Protein AF-A0A3P1W4N8-F1 (afdb_monomer)

Solvent-accessible surface area (backbone atoms only — not comparable to full-atom values): 7019 Å² total; per-residue (Å²): 102,36,84,83,58,80,28,45,41,77,48,69,54,90,90,40,89,85,54,77,68,46,79,46,62,80,53,66,43,42,91,87,79,65,56,63,54,77,85,93,48,79,54,51,76,29,39,92,31,85,80,27,22,45,88,88,38,69,36,67,85,56,79,92,77,88,56,63,76,73,54,39,73,38,46,85,36,9,41,49,72,33,13,31,82,72,36,14,68,88,30,58,70,47,30,53,52,50,54,52,48,24,71,72,72,75,49,64,54,75,45,30,47,78,76,109

Foldseek 3Di:
DCVVVVFKDWDDDPVDPPDDIDIGGPFCADPPPRDGDPDDDPLLCDLCHQNVNDPVCSSPPDDDDDDPCVQQVFQQFFQCRCSGPLCHPVNVVNVVVVVVVCVVVVHDRGHRNVVD

Mean predicted aligned error: 8.5 Å

Secondary structure (DSSP, 8-state):
-GGGGTSEEEE--SS-TTSPPEEEESSSB-TTT--BPPP--GGGG-TTSTTTS-TTTTTSS------HHHHBS-TTSBTTTTSBTT-STT-HHHHHHHHHHHHHHT--TTSBGGG-

Sequence (116 aa):
ALELSGGTAIVADMDNPQAEEFVFSANFACPHCGYSIPELEPRLFSFNNPAGACPTCDGLGVQQYFDEKRVVQNPSISLAGGAIKGWDRRNFYYYQMLTSLAKHYDFDIETPFEQL

Nearest PDB structures (foldseek):
  3uwx-assembly1_A-2  TM=7.881E-01  e=3.360E-07  Geobacillus sp. Y412MC52
  2vf7-assembly1_B  TM=6.819E-01  e=1.498E-02  Deinococcus radiodurans
  2vf7-assembly2_C  TM=5.060E-01  e=5.593E-03  Deinococcus radiodurans

Radius of gyration: 30.27 Å; Cα contacts (8 Å, |Δi|>4): 147; chains: 1; bounding box: 49×33×80 Å

pLDDT: mean 91.53, std 5.25, range [75.44, 98.12]

Structure (mmCIF, N/CA/C/O backbone):
data_AF-A0A3P1W4N8-F1
#
_entry.id   AF-A0A3P1W4N8-F1
#
loop_
_atom_site.group_PDB
_atom_site.id
_atom_site.type_symbol
_atom_site.label_atom_id
_atom_site.label_alt_id
_atom_site.label_comp_id
_atom_site.label_asym_id
_atom_site.label_entity_id
_atom_site.label_seq_id
_atom_site.pdbx_PDB_ins_code
_atom_site.Cartn_x
_atom_site.Cartn_y
_atom_site.Cartn_z
_atom_site.occupancy
_atom_site.B_iso_or_equiv
_atom_site.auth_seq_id
_atom_site.auth_comp_id
_atom_site.auth_asym_id
_atom_site.auth_atom_id
_atom_site.pdbx_PDB_model_num
ATOM 1 N N . ALA A 1 1 ? 12.654 3.063 -42.830 1.00 76.25 1 ALA A N 1
ATOM 2 C CA . ALA A 1 1 ? 11.995 1.960 -42.096 1.00 76.25 1 ALA A CA 1
ATOM 3 C C . ALA A 1 1 ? 11.766 2.353 -40.640 1.00 76.25 1 ALA A C 1
ATOM 5 O O . ALA A 1 1 ? 10.632 2.660 -40.318 1.00 76.25 1 ALA A O 1
ATOM 6 N N . LEU A 1 2 ? 12.819 2.465 -39.816 1.00 85.06 2 LEU A N 1
ATOM 7 C CA . LEU A 1 2 ? 12.716 2.836 -38.394 1.00 85.06 2 LEU A CA 1
ATOM 8 C C . LEU A 1 2 ? 11.959 4.155 -38.143 1.00 85.06 2 LEU A C 1
ATOM 10 O O . LEU A 1 2 ? 11.067 4.187 -37.308 1.00 85.06 2 LEU A O 1
ATOM 14 N N . GLU A 1 3 ? 12.246 5.227 -38.887 1.00 84.81 3 GLU A N 1
ATOM 15 C CA . GLU A 1 3 ? 11.540 6.513 -38.713 1.00 84.81 3 GLU A CA 1
ATOM 16 C C . GLU A 1 3 ? 10.039 6.435 -39.040 1.00 84.81 3 GLU A C 1
ATOM 18 O O . GLU A 1 3 ? 9.232 7.109 -38.411 1.00 84.81 3 GLU A O 1
ATOM 23 N N . LEU A 1 4 ? 9.648 5.584 -39.995 1.00 86.31 4 LEU A N 1
ATOM 24 C CA . LEU A 1 4 ? 8.253 5.439 -40.432 1.00 86.31 4 LEU A CA 1
ATOM 25 C C . LEU A 1 4 ? 7.407 4.636 -39.437 1.00 86.31 4 LEU A C 1
ATOM 27 O O . LEU A 1 4 ? 6.188 4.773 -39.416 1.00 86.31 4 LEU A O 1
ATOM 31 N N . SER A 1 5 ? 8.049 3.787 -38.637 1.00 84.19 5 SER A N 1
ATOM 32 C CA . SER A 1 5 ? 7.417 2.865 -37.687 1.00 84.19 5 SER A CA 1
ATOM 33 C C . SER A 1 5 ? 7.610 3.275 -36.223 1.00 84.19 5 SER A C 1
ATOM 35 O O . SER A 1 5 ? 7.294 2.499 -35.324 1.00 84.19 5 SER A O 1
ATOM 37 N N . GLY A 1 6 ? 8.173 4.460 -35.963 1.00 79.50 6 GLY A N 1
ATOM 38 C CA . GLY A 1 6 ? 8.446 4.924 -34.601 1.00 79.50 6 GLY A CA 1
ATOM 39 C C . GLY A 1 6 ? 9.575 4.165 -33.893 1.00 79.50 6 GLY A C 1
ATOM 40 O O . GLY A 1 6 ? 9.599 4.115 -32.666 1.00 79.50 6 GLY A O 1
ATOM 41 N N . GLY A 1 7 ? 10.512 3.580 -34.646 1.00 84.75 7 GLY A N 1
ATOM 42 C CA . GLY A 1 7 ? 11.750 3.003 -34.118 1.00 84.75 7 GLY A CA 1
ATOM 43 C C . GLY A 1 7 ? 11.860 1.480 -34.181 1.00 84.75 7 GLY A C 1
ATOM 44 O O . GLY A 1 7 ? 12.796 0.955 -33.593 1.00 84.75 7 GLY A O 1
ATOM 45 N N . THR A 1 8 ? 10.974 0.766 -34.889 1.00 87.75 8 THR A N 1
ATOM 46 C CA . THR A 1 8 ? 11.046 -0.710 -35.037 1.00 87.75 8 THR A CA 1
ATOM 47 C C . THR A 1 8 ? 11.269 -1.131 -36.491 1.00 87.75 8 THR A C 1
ATOM 49 O O . THR A 1 8 ? 10.649 -0.585 -37.400 1.00 87.75 8 THR A O 1
ATOM 52 N N . ALA A 1 9 ? 12.136 -2.102 -36.757 1.00 91.00 9 ALA A N 1
ATOM 53 C CA . ALA A 1 9 ? 12.337 -2.648 -38.098 1.00 91.00 9 ALA A CA 1
ATOM 54 C C . ALA A 1 9 ? 12.328 -4.173 -38.064 1.00 91.00 9 ALA A C 1
ATOM 56 O O . ALA A 1 9 ? 12.862 -4.774 -37.138 1.00 91.00 9 ALA A O 1
ATOM 57 N N . ILE A 1 10 ? 11.741 -4.777 -39.093 1.00 90.81 10 ILE A N 1
ATOM 58 C CA . ILE A 1 10 ? 11.770 -6.220 -39.316 1.00 90.81 10 ILE A CA 1
ATOM 59 C C . ILE A 1 10 ? 12.598 -6.464 -40.572 1.00 90.81 10 ILE A C 1
ATOM 61 O O . ILE A 1 10 ? 12.401 -5.792 -41.589 1.00 90.81 10 ILE A O 1
ATOM 65 N N . VAL A 1 11 ? 13.543 -7.391 -40.478 1.00 92.31 11 VAL A N 1
ATOM 66 C CA . VAL A 1 11 ? 14.361 -7.855 -41.596 1.00 92.31 11 VAL A CA 1
ATOM 67 C C . VAL A 1 11 ? 13.982 -9.303 -41.872 1.00 92.31 11 VAL A C 1
ATOM 69 O O . VAL A 1 11 ? 14.154 -10.157 -41.007 1.00 92.31 11 VAL A O 1
ATOM 72 N N . ALA A 1 12 ? 13.467 -9.556 -43.072 1.00 93.31 12 ALA A N 1
ATOM 73 C CA . ALA A 1 12 ? 13.080 -10.878 -43.549 1.00 93.31 12 ALA A CA 1
ATOM 74 C C . ALA A 1 12 ? 13.920 -11.259 -44.777 1.00 93.31 12 ALA A C 1
ATOM 76 O O . ALA A 1 12 ? 14.298 -10.390 -45.570 1.00 93.31 12 ALA A O 1
ATOM 77 N N . ASP A 1 13 ? 14.209 -12.549 -44.929 1.00 93.31 13 ASP A N 1
ATOM 78 C CA . ASP A 1 13 ? 14.880 -13.094 -46.109 1.00 93.31 13 ASP A CA 1
ATOM 79 C C . ASP A 1 13 ? 13.897 -13.140 -47.291 1.00 93.31 13 ASP A C 1
ATOM 81 O O . ASP A 1 13 ? 12.770 -13.618 -47.163 1.00 93.31 13 ASP A O 1
ATOM 85 N N . MET A 1 14 ? 14.309 -12.612 -48.445 1.00 91.44 14 MET A N 1
ATOM 86 C CA . MET A 1 14 ? 13.459 -12.573 -49.639 1.00 91.44 14 MET A CA 1
ATOM 87 C C . MET A 1 14 ? 13.472 -13.883 -50.437 1.00 91.44 14 MET A C 1
ATOM 89 O O . MET A 1 14 ? 12.513 -14.157 -51.159 1.00 91.44 14 MET A O 1
ATOM 93 N N . ASP A 1 15 ? 14.534 -14.678 -50.313 1.00 93.94 15 ASP A N 1
ATOM 94 C CA . ASP A 1 15 ? 14.752 -15.909 -51.074 1.00 93.94 15 ASP A CA 1
ATOM 95 C C . ASP A 1 15 ? 14.285 -17.151 -50.296 1.00 93.94 15 ASP A C 1
ATOM 97 O O . ASP A 1 15 ? 13.954 -18.180 -50.895 1.00 93.94 15 ASP A O 1
ATOM 101 N N . ASN A 1 16 ? 14.210 -17.060 -48.965 1.00 91.69 16 ASN A N 1
ATOM 102 C CA . ASN A 1 16 ? 13.749 -18.137 -48.095 1.00 91.69 16 ASN A CA 1
ATOM 103 C C . ASN A 1 1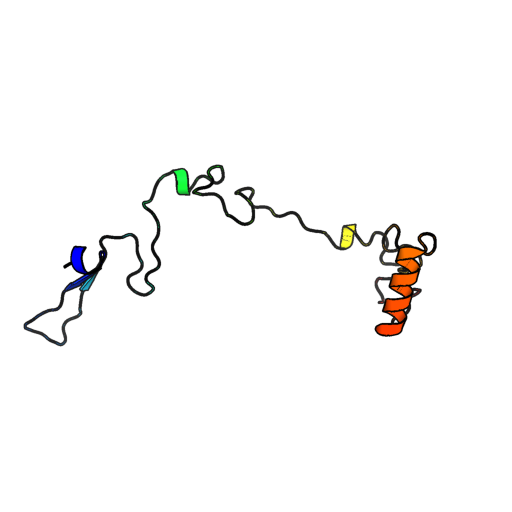6 ? 12.594 -17.701 -47.166 1.00 91.69 16 ASN A C 1
ATOM 105 O O . ASN A 1 16 ? 12.843 -17.198 -46.072 1.00 91.69 16 ASN A O 1
ATOM 109 N N . PRO A 1 17 ? 11.327 -18.010 -47.512 1.00 85.25 17 PRO A N 1
ATOM 110 C CA . PRO A 1 17 ? 10.159 -17.681 -46.684 1.00 85.25 17 PRO A CA 1
ATOM 111 C C . PRO A 1 17 ? 10.095 -18.400 -45.326 1.00 85.25 17 PRO A C 1
ATOM 113 O O . PRO A 1 17 ? 9.246 -18.072 -44.505 1.00 85.25 17 PRO A O 1
ATOM 116 N N . GLN A 1 18 ? 10.925 -19.428 -45.114 1.00 89.75 18 GLN A N 1
ATOM 117 C CA . GLN A 1 18 ? 11.026 -20.173 -43.851 1.00 89.75 18 GLN A CA 1
ATOM 118 C C . GLN A 1 18 ? 12.179 -19.662 -42.971 1.00 89.75 18 GLN A C 1
ATOM 120 O O . GLN A 1 18 ? 12.396 -20.197 -41.883 1.00 89.75 18 GLN A O 1
ATOM 125 N N . ALA A 1 19 ? 12.965 -18.690 -43.446 1.00 90.00 19 ALA A N 1
ATOM 126 C CA . ALA A 1 19 ? 14.014 -18.082 -42.642 1.00 90.00 19 ALA A CA 1
ATOM 127 C C . ALA A 1 19 ? 13.409 -17.252 -41.503 1.00 90.00 19 ALA A C 1
ATOM 129 O O . ALA A 1 19 ? 12.321 -16.693 -41.621 1.00 90.00 19 ALA A O 1
ATOM 130 N N . GLU A 1 20 ? 14.132 -17.179 -40.391 1.00 90.94 20 GLU A N 1
ATOM 131 C CA . GLU A 1 20 ? 13.726 -16.402 -39.225 1.00 90.94 20 GLU A CA 1
ATOM 132 C C . GLU A 1 20 ? 13.766 -14.894 -39.526 1.00 90.94 20 GLU A C 1
ATOM 134 O O . GLU A 1 20 ? 14.721 -14.389 -40.119 1.00 90.94 20 GLU A O 1
ATOM 139 N N . GLU A 1 21 ? 12.728 -14.171 -39.101 1.00 91.00 21 GLU A N 1
ATOM 140 C CA . GLU A 1 21 ? 12.687 -12.712 -39.180 1.00 91.00 21 GLU A CA 1
ATOM 141 C C . GLU A 1 21 ? 13.441 -12.085 -38.001 1.00 91.00 21 GLU A C 1
ATOM 143 O O . GLU A 1 21 ? 13.237 -12.450 -36.842 1.00 91.00 21 GLU A O 1
ATOM 148 N N . PHE A 1 22 ? 14.264 -11.075 -38.279 1.00 89.06 22 PHE A N 1
ATOM 149 C CA . PHE A 1 22 ? 14.986 -10.333 -37.248 1.00 89.06 22 PHE A CA 1
ATOM 150 C C . PHE A 1 22 ? 14.280 -9.021 -36.924 1.00 89.06 22 PHE A C 1
ATOM 152 O O . PHE A 1 22 ? 14.111 -8.160 -37.790 1.00 89.06 22 PHE A O 1
ATOM 159 N N . VAL A 1 23 ? 13.923 -8.838 -35.653 1.00 88.25 23 VAL A N 1
ATOM 160 C CA . VAL A 1 23 ? 13.325 -7.598 -35.148 1.00 88.25 23 VAL A CA 1
ATOM 161 C C . VAL A 1 23 ? 14.400 -6.718 -34.512 1.00 88.25 23 VAL A C 1
ATOM 163 O O . VAL A 1 23 ? 15.100 -7.133 -33.590 1.00 88.25 23 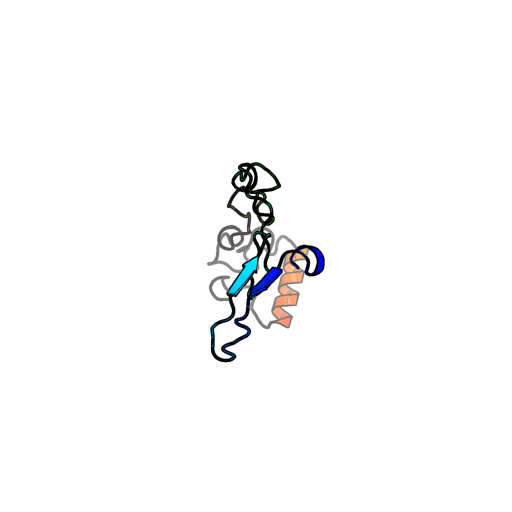VAL A O 1
ATOM 166 N N . PHE A 1 24 ? 14.495 -5.474 -34.973 1.00 87.06 24 PHE A N 1
ATOM 167 C CA . PHE A 1 24 ? 15.374 -4.436 -34.439 1.00 87.06 24 PHE A CA 1
ATOM 168 C C . PHE A 1 24 ? 14.553 -3.292 -33.839 1.00 87.06 24 PHE A C 1
ATOM 170 O O . PHE A 1 24 ? 13.531 -2.895 -34.399 1.00 87.06 24 PHE A O 1
ATOM 177 N N . SER A 1 25 ? 15.036 -2.714 -32.736 1.00 85.06 25 SER A N 1
ATOM 178 C CA . SER A 1 25 ? 14.478 -1.510 -32.111 1.00 85.06 25 SER A CA 1
ATOM 179 C C . SER A 1 25 ? 15.571 -0.459 -31.924 1.00 85.06 25 SER A C 1
ATOM 181 O O . SER A 1 25 ? 16.640 -0.762 -31.399 1.00 85.06 25 SER A O 1
ATOM 183 N N . ALA A 1 26 ? 15.294 0.778 -32.334 1.00 85.75 26 ALA A N 1
ATOM 184 C CA . ALA A 1 26 ? 16.130 1.951 -32.072 1.00 85.75 26 ALA A CA 1
ATOM 185 C C . ALA A 1 26 ? 15.833 2.601 -30.705 1.00 85.75 26 ALA A C 1
ATOM 187 O O . ALA A 1 26 ? 16.572 3.479 -30.271 1.00 85.75 26 ALA A O 1
ATOM 188 N N . ASN A 1 27 ? 14.767 2.165 -30.026 1.00 82.19 27 ASN A N 1
ATOM 189 C CA . ASN A 1 27 ? 14.384 2.620 -28.691 1.00 82.19 27 ASN A CA 1
ATOM 190 C C . ASN A 1 27 ? 14.742 1.560 -27.637 1.00 82.19 27 ASN A C 1
ATOM 192 O O . ASN A 1 27 ? 14.778 0.365 -27.947 1.00 82.19 27 ASN A O 1
ATOM 196 N N . PHE A 1 28 ? 14.879 1.969 -26.369 1.00 82.12 28 PHE A N 1
ATOM 197 C CA . PHE A 1 28 ? 14.919 1.060 -25.212 1.00 82.12 28 PHE A CA 1
ATOM 198 C C . PHE A 1 28 ? 13.526 0.470 -24.926 1.00 82.12 28 PHE A C 1
ATOM 200 O O . PHE A 1 28 ? 12.953 0.672 -23.856 1.00 82.12 28 PHE A O 1
ATOM 207 N N . ALA A 1 29 ? 12.951 -0.216 -25.913 1.00 84.81 29 ALA A N 1
ATOM 208 C CA . ALA A 1 29 ? 11.609 -0.773 -25.875 1.00 84.81 29 ALA A CA 1
ATOM 209 C C . ALA A 1 29 ? 11.620 -2.284 -26.108 1.00 84.81 29 ALA A C 1
ATOM 211 O O . ALA A 1 29 ? 12.366 -2.799 -26.940 1.00 84.81 29 ALA A O 1
ATOM 212 N N . CYS A 1 30 ? 10.769 -2.997 -25.374 1.00 83.00 30 CYS A N 1
ATOM 213 C CA . CYS A 1 30 ? 10.549 -4.420 -25.573 1.00 83.00 30 CYS A CA 1
ATOM 214 C C . CYS A 1 30 ? 9.774 -4.647 -26.886 1.00 83.00 30 CYS A C 1
ATOM 216 O O . CYS A 1 30 ? 8.638 -4.174 -26.989 1.00 83.00 30 CYS A O 1
ATOM 218 N N . PRO A 1 31 ? 10.311 -5.408 -27.860 1.00 75.44 31 PRO A N 1
ATOM 219 C CA . PRO A 1 31 ? 9.651 -5.629 -29.149 1.00 75.44 31 PRO A CA 1
ATOM 220 C C . PRO A 1 31 ? 8.387 -6.501 -29.052 1.00 75.44 31 PRO A C 1
ATOM 222 O O . PRO A 1 31 ? 7.593 -6.527 -29.984 1.00 75.44 31 PRO A O 1
ATOM 225 N N . HIS A 1 32 ? 8.170 -7.199 -27.930 1.00 79.19 32 HIS A N 1
ATOM 226 C CA . HIS A 1 32 ? 7.008 -8.074 -27.736 1.00 79.19 32 HIS A CA 1
ATOM 227 C C . HIS A 1 32 ? 5.812 -7.376 -27.084 1.00 79.19 32 HIS A C 1
ATOM 229 O O . HIS A 1 32 ? 4.671 -7.663 -27.432 1.00 79.19 32 HIS A O 1
ATOM 235 N N . CYS A 1 33 ? 6.056 -6.490 -26.114 1.00 83.69 33 CYS A N 1
ATOM 236 C CA . CYS A 1 33 ? 4.991 -5.838 -25.342 1.00 83.69 33 CYS A CA 1
ATOM 237 C C . CYS A 1 33 ? 4.964 -4.312 -25.484 1.00 83.69 33 CYS A C 1
ATOM 239 O O . CYS A 1 33 ? 4.090 -3.668 -24.912 1.00 83.69 33 CYS A O 1
ATOM 241 N N . GLY A 1 34 ? 5.918 -3.722 -26.209 1.00 77.69 34 GLY A N 1
ATOM 242 C CA . GLY A 1 34 ? 5.997 -2.279 -26.436 1.00 77.69 34 GLY A CA 1
ATOM 243 C C . GLY A 1 34 ? 6.408 -1.459 -25.211 1.00 77.69 34 GLY A C 1
ATOM 244 O O . GLY A 1 34 ? 6.453 -0.236 -25.297 1.00 77.69 34 GLY A O 1
ATOM 245 N N . TYR A 1 35 ? 6.718 -2.095 -24.074 1.00 83.19 35 TYR A N 1
ATOM 246 C CA . TYR A 1 35 ? 7.182 -1.385 -22.884 1.00 83.19 35 TYR A CA 1
ATOM 247 C C . TYR A 1 35 ? 8.512 -0.691 -23.168 1.00 83.19 35 TYR A C 1
ATOM 249 O O . TYR A 1 35 ? 9.498 -1.361 -23.473 1.00 83.19 35 TYR A O 1
ATOM 257 N N . SER A 1 36 ? 8.534 0.634 -23.050 1.00 84.31 36 SER A N 1
ATOM 258 C CA . SER A 1 36 ? 9.710 1.468 -23.277 1.00 84.31 36 SER A CA 1
ATOM 259 C C . SER A 1 36 ? 10.226 2.075 -21.982 1.00 84.31 36 SER A C 1
ATOM 261 O O . SER A 1 36 ? 9.445 2.585 -21.179 1.00 84.31 36 SER A O 1
ATOM 263 N N . ILE A 1 37 ? 11.543 2.090 -21.823 1.00 81.62 37 ILE A N 1
ATOM 264 C CA . ILE A 1 37 ? 12.237 2.789 -20.744 1.00 81.62 37 ILE A CA 1
ATOM 265 C C . ILE A 1 37 ? 12.793 4.103 -21.318 1.00 81.62 37 ILE A C 1
ATOM 267 O O . ILE A 1 37 ? 13.218 4.123 -22.477 1.00 81.62 37 ILE A O 1
ATOM 271 N N . PRO A 1 38 ? 12.783 5.211 -20.555 1.00 79.25 38 PRO A N 1
ATOM 272 C CA . PRO A 1 38 ? 13.522 6.412 -20.932 1.00 79.25 38 PRO A CA 1
ATOM 273 C C . PRO A 1 38 ? 15.024 6.130 -21.079 1.00 79.25 38 PRO A C 1
ATOM 275 O O . PRO A 1 38 ? 15.535 5.102 -20.634 1.00 79.25 38 PRO A O 1
ATOM 278 N N . GLU A 1 39 ? 15.744 7.061 -21.701 1.00 82.88 39 GLU A N 1
ATOM 279 C CA . GLU A 1 39 ? 17.198 6.971 -21.823 1.00 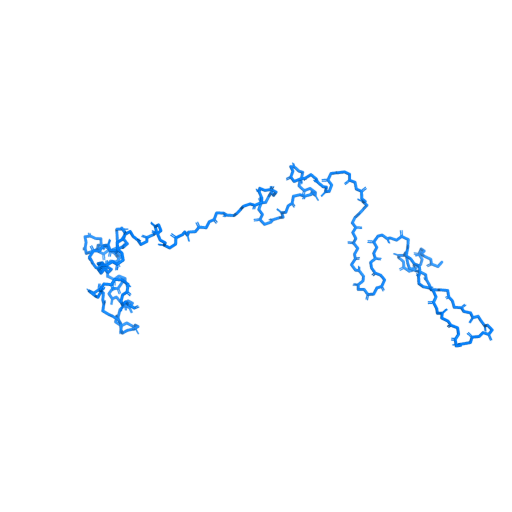82.88 39 GLU A CA 1
ATOM 280 C C . GLU A 1 39 ? 17.861 6.786 -20.451 1.00 82.88 39 GLU A C 1
ATOM 282 O O . GLU A 1 39 ? 17.507 7.451 -19.474 1.00 82.88 39 GLU A O 1
ATOM 287 N N . LEU A 1 40 ? 18.802 5.842 -20.371 1.00 85.44 40 LEU A N 1
ATOM 288 C CA . LEU A 1 40 ? 19.444 5.473 -19.116 1.00 85.44 40 LEU A CA 1
ATOM 289 C C . LEU A 1 40 ? 20.389 6.577 -18.643 1.00 85.44 40 LEU A C 1
ATOM 291 O O . LEU A 1 40 ? 21.550 6.650 -19.036 1.00 85.44 40 LEU A O 1
ATOM 295 N N . GLU A 1 41 ? 19.895 7.406 -17.734 1.00 89.94 41 GLU A N 1
ATOM 296 C CA . GLU A 1 41 ? 20.670 8.455 -17.084 1.00 89.94 41 GLU A CA 1
ATOM 297 C C . GLU A 1 41 ? 20.914 8.118 -15.604 1.00 89.94 41 GLU A C 1
ATOM 299 O O . GLU A 1 41 ? 20.039 7.544 -14.948 1.00 89.94 41 GLU A O 1
ATOM 304 N N . PRO A 1 42 ? 22.041 8.551 -15.004 1.00 90.69 42 PRO A N 1
ATOM 305 C CA . PRO A 1 42 ? 22.335 8.296 -13.590 1.00 90.69 42 PRO A CA 1
ATOM 306 C C . PRO A 1 42 ? 21.222 8.731 -12.622 1.00 90.69 42 PRO A C 1
ATOM 308 O O . PRO A 1 42 ? 21.039 8.122 -11.569 1.00 90.69 42 PRO A O 1
ATOM 311 N N . ARG A 1 43 ? 20.445 9.766 -12.978 1.00 91.00 43 ARG A N 1
ATOM 312 C CA . ARG A 1 43 ? 19.341 10.279 -12.149 1.00 91.00 43 ARG A CA 1
ATOM 313 C C . ARG A 1 43 ? 18.179 9.298 -11.984 1.00 91.00 43 ARG A C 1
ATOM 315 O O . ARG A 1 43 ? 17.498 9.389 -10.968 1.00 91.00 43 ARG A O 1
ATOM 322 N N . LEU A 1 44 ? 17.989 8.356 -12.913 1.00 89.50 44 LEU A N 1
ATOM 323 C CA . LEU A 1 44 ? 16.962 7.311 -12.800 1.00 89.50 44 LEU A CA 1
ATOM 324 C C . LEU A 1 44 ? 17.250 6.328 -11.659 1.00 89.50 44 LEU A C 1
ATOM 326 O O . LEU A 1 44 ? 16.343 5.668 -11.168 1.00 89.50 44 LEU A O 1
ATOM 330 N N . PHE A 1 45 ? 18.502 6.253 -11.207 1.00 91.81 45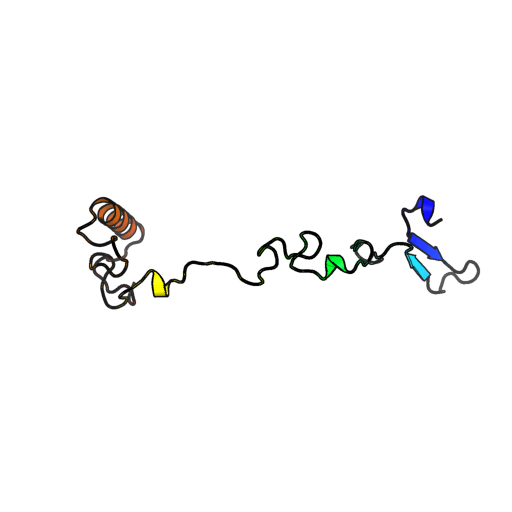 PHE A N 1
ATOM 331 C CA . PHE A 1 45 ? 18.923 5.391 -10.101 1.00 91.81 45 PHE A CA 1
ATOM 332 C C . PHE A 1 45 ? 19.024 6.143 -8.768 1.00 91.81 45 PHE A C 1
ATOM 334 O O . PHE A 1 45 ? 19.408 5.566 -7.751 1.00 91.81 45 PHE A O 1
ATOM 341 N N . SER A 1 46 ? 18.702 7.439 -8.754 1.00 94.25 46 SER A N 1
ATOM 342 C CA . SER A 1 46 ? 18.714 8.249 -7.542 1.00 94.25 46 SER A CA 1
ATOM 343 C C . SER A 1 46 ? 17.323 8.279 -6.921 1.00 94.25 46 SER A C 1
ATOM 345 O O . SER A 1 46 ? 16.429 8.951 -7.427 1.00 94.25 46 SER A O 1
ATOM 347 N N . PHE A 1 47 ? 17.159 7.623 -5.772 1.00 95.00 47 PHE A N 1
ATOM 348 C CA . PHE A 1 47 ? 15.930 7.713 -4.974 1.00 95.00 47 PHE A CA 1
ATOM 349 C C . PHE A 1 47 ? 15.690 9.119 -4.396 1.00 95.00 47 PHE A C 1
ATOM 351 O O . PHE A 1 47 ? 14.583 9.429 -3.978 1.00 95.00 47 PHE A O 1
ATOM 358 N N . ASN A 1 48 ? 16.710 9.985 -4.405 1.00 94.38 48 ASN A N 1
ATOM 359 C CA . ASN A 1 48 ? 16.599 11.394 -4.019 1.00 94.38 48 ASN A CA 1
ATOM 360 C C . ASN A 1 48 ? 16.182 12.304 -5.188 1.00 94.38 48 ASN A C 1
ATOM 362 O O . ASN A 1 48 ? 16.105 13.521 -5.022 1.00 94.38 48 ASN A O 1
ATOM 366 N N . ASN A 1 49 ? 15.979 11.754 -6.388 1.00 94.12 49 ASN A N 1
ATOM 367 C CA . ASN A 1 49 ? 15.518 12.497 -7.554 1.00 94.12 49 ASN A CA 1
ATOM 368 C C . ASN A 1 49 ? 14.114 12.009 -7.941 1.00 94.12 49 ASN A C 1
ATOM 370 O O . ASN A 1 49 ? 13.942 10.802 -8.090 1.00 94.12 49 ASN A O 1
ATOM 374 N N . PRO A 1 50 ? 13.134 12.897 -8.193 1.00 91.81 50 PRO A N 1
ATOM 375 C CA . PRO A 1 50 ? 11.798 12.487 -8.632 1.00 91.81 50 PRO A CA 1
ATOM 376 C C . PRO A 1 50 ? 11.786 11.567 -9.864 1.00 91.81 50 PRO A C 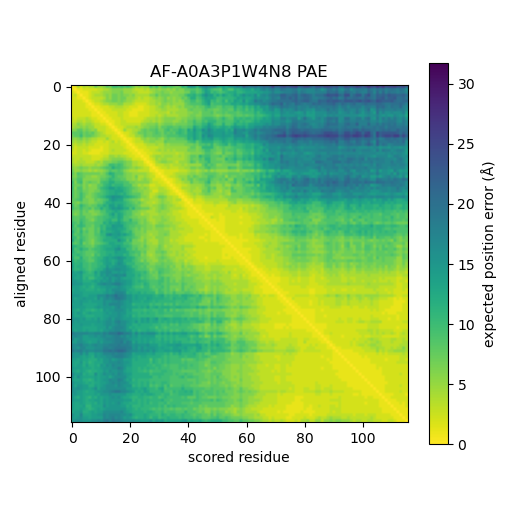1
ATOM 378 O O . PRO A 1 50 ? 10.873 10.765 -10.010 1.00 91.81 50 PRO A O 1
ATOM 381 N N . ALA A 1 51 ? 12.798 11.655 -10.735 1.00 91.00 51 ALA A N 1
ATOM 382 C CA . ALA A 1 51 ? 12.927 10.792 -11.909 1.00 91.00 51 ALA A CA 1
ATOM 383 C C . ALA A 1 51 ? 13.274 9.327 -11.573 1.00 91.00 51 ALA A C 1
ATOM 385 O O . ALA A 1 51 ? 12.974 8.445 -12.372 1.00 91.00 51 ALA A O 1
ATOM 386 N N . GLY A 1 52 ? 13.924 9.069 -10.432 1.00 92.00 52 GLY A N 1
ATOM 387 C CA . GLY A 1 52 ? 14.310 7.727 -9.972 1.00 92.00 52 GLY A CA 1
ATOM 388 C C . GLY A 1 52 ? 13.599 7.268 -8.695 1.00 92.00 52 GLY A C 1
ATOM 389 O O . GLY A 1 52 ? 13.715 6.110 -8.295 1.00 92.00 52 GLY A O 1
ATOM 390 N N . ALA A 1 53 ? 12.870 8.164 -8.033 1.00 95.38 53 ALA A N 1
ATOM 391 C CA . ALA A 1 53 ? 12.138 7.868 -6.814 1.00 95.38 53 ALA A CA 1
ATOM 392 C C . ALA A 1 53 ? 10.907 6.997 -7.100 1.00 95.38 53 ALA A C 1
ATOM 394 O O . ALA A 1 53 ? 10.162 7.214 -8.054 1.00 95.38 53 ALA A O 1
ATOM 395 N N . CYS A 1 54 ? 10.663 6.018 -6.228 1.00 94.62 54 CYS A N 1
ATOM 396 C CA . CYS A 1 54 ? 9.431 5.242 -6.270 1.00 94.62 54 CYS A CA 1
ATOM 397 C C . CYS A 1 54 ? 8.230 6.162 -5.971 1.00 94.62 54 CYS A C 1
ATOM 399 O O . CYS A 1 54 ? 8.229 6.793 -4.914 1.00 94.62 54 CYS A O 1
ATOM 401 N N . PRO A 1 55 ? 7.188 6.206 -6.822 1.00 93.12 55 PRO A N 1
ATOM 402 C CA . PRO A 1 55 ? 6.080 7.157 -6.686 1.00 93.12 55 PRO A CA 1
ATOM 403 C C . PRO A 1 55 ? 5.142 6.866 -5.506 1.00 93.12 55 PRO A C 1
ATOM 405 O O . PRO A 1 55 ? 4.291 7.684 -5.180 1.00 93.12 55 PRO A O 1
ATOM 408 N N . THR A 1 56 ? 5.241 5.691 -4.880 1.00 95.00 56 THR A N 1
ATOM 409 C CA . THR A 1 56 ? 4.375 5.313 -3.750 1.00 95.00 56 THR A CA 1
ATOM 410 C C . THR A 1 56 ? 4.991 5.617 -2.388 1.00 95.00 56 THR A C 1
ATOM 412 O O . THR A 1 56 ? 4.277 5.627 -1.385 1.00 95.00 56 THR A O 1
ATOM 415 N N . CYS A 1 57 ? 6.306 5.830 -2.327 1.00 95.75 57 CYS A N 1
ATOM 416 C CA . CYS A 1 57 ? 7.028 6.114 -1.086 1.00 95.75 57 CYS A CA 1
ATOM 417 C C . CYS A 1 57 ? 8.021 7.274 -1.217 1.00 95.75 57 CYS A C 1
ATOM 419 O O . CYS A 1 57 ? 8.845 7.461 -0.326 1.00 95.75 57 CYS A O 1
ATOM 421 N N . ASP A 1 58 ? 7.987 8.006 -2.332 1.00 94.06 58 ASP A N 1
ATOM 422 C CA . ASP A 1 58 ? 8.871 9.132 -2.653 1.00 94.06 58 ASP A CA 1
ATOM 423 C C . ASP A 1 58 ? 10.362 8.819 -2.452 1.00 94.06 58 ASP A C 1
ATOM 425 O O . ASP A 1 58 ? 11.144 9.639 -1.978 1.00 94.06 58 ASP A O 1
ATOM 429 N N . GLY A 1 59 ? 10.760 7.586 -2.779 1.00 95.38 59 GLY A N 1
ATOM 430 C CA . GLY A 1 59 ? 12.145 7.127 -2.638 1.00 95.38 59 GLY A CA 1
ATOM 431 C C . GLY A 1 59 ? 12.592 6.810 -1.205 1.00 95.38 59 GLY A C 1
ATOM 432 O O . GLY A 1 59 ? 13.733 6.398 -1.013 1.00 95.38 59 GLY A O 1
ATOM 433 N N . LEU A 1 60 ? 11.713 6.917 -0.201 1.00 96.12 60 LEU A N 1
ATOM 434 C CA . LEU A 1 60 ? 12.032 6.578 1.194 1.00 96.12 60 LEU A CA 1
ATOM 435 C C . LEU A 1 60 ? 12.167 5.067 1.430 1.00 96.12 60 LEU A C 1
ATOM 437 O O . LEU A 1 60 ? 12.778 4.642 2.408 1.00 96.12 60 LEU A O 1
ATOM 441 N N . GLY A 1 61 ? 11.550 4.247 0.573 1.00 96.12 61 GLY A N 1
ATOM 442 C CA . GLY A 1 61 ? 11.541 2.786 0.707 1.00 96.12 61 GLY A CA 1
ATOM 443 C C . GLY A 1 61 ? 10.662 2.260 1.847 1.00 96.12 61 GLY A C 1
ATOM 444 O O . GLY A 1 61 ? 10.642 1.059 2.102 1.00 96.12 61 GLY A O 1
ATOM 445 N N . VAL A 1 62 ? 9.920 3.140 2.521 1.00 95.06 62 VAL A N 1
ATOM 446 C CA . VAL A 1 62 ? 9.022 2.802 3.628 1.00 95.06 62 VAL A CA 1
ATOM 447 C C . VAL A 1 62 ? 7.686 3.512 3.459 1.00 95.06 62 VAL A C 1
ATOM 449 O O . VAL A 1 62 ? 7.620 4.611 2.913 1.00 95.06 62 VAL A O 1
ATOM 452 N N . GLN A 1 63 ? 6.620 2.893 3.956 1.00 93.88 63 GLN A N 1
ATOM 453 C CA . GLN A 1 63 ? 5.293 3.496 4.021 1.00 93.88 63 GLN A CA 1
ATOM 454 C C . GLN A 1 63 ? 4.794 3.472 5.461 1.00 93.88 63 GLN A C 1
ATOM 456 O O . GLN A 1 63 ? 4.988 2.497 6.189 1.00 93.88 63 GLN A O 1
ATOM 461 N N . GLN A 1 64 ? 4.163 4.566 5.876 1.00 93.06 64 GLN A N 1
ATOM 462 C CA . GLN A 1 64 ? 3.514 4.644 7.177 1.00 93.06 64 GLN A CA 1
ATOM 463 C C . GLN A 1 64 ? 2.140 3.984 7.095 1.00 93.06 64 GLN A C 1
ATOM 465 O O . GLN A 1 64 ? 1.379 4.227 6.162 1.00 93.06 64 GLN A O 1
ATOM 470 N N . TYR A 1 65 ? 1.823 3.162 8.086 1.00 93.44 65 TYR A N 1
ATOM 471 C CA . TYR A 1 65 ? 0.531 2.503 8.208 1.00 93.44 65 TYR A CA 1
ATOM 472 C C . TYR A 1 65 ? 0.132 2.407 9.681 1.00 93.44 65 TYR A C 1
ATOM 474 O O . TYR A 1 65 ? 0.961 2.570 10.582 1.00 93.44 65 TYR A O 1
ATOM 482 N N . PHE A 1 66 ? -1.152 2.153 9.926 1.00 94.75 66 PHE A N 1
ATOM 483 C CA . PHE A 1 66 ? -1.656 1.897 11.269 1.00 94.75 66 PHE A CA 1
ATOM 484 C C . PHE A 1 66 ? -1.408 0.437 11.643 1.00 94.75 66 PHE A C 1
ATOM 486 O O . PHE A 1 66 ? -1.966 -0.470 11.034 1.00 94.75 66 PHE A O 1
ATOM 493 N N . ASP A 1 67 ? -0.572 0.219 12.653 1.00 94.88 67 ASP A N 1
ATOM 494 C CA . ASP A 1 67 ? -0.389 -1.093 13.269 1.00 94.88 67 ASP A CA 1
ATOM 495 C C . ASP A 1 67 ? -1.549 -1.360 14.234 1.00 94.88 67 ASP A C 1
ATOM 497 O O . ASP A 1 67 ? -1.714 -0.653 15.233 1.00 94.88 67 ASP A O 1
ATOM 501 N N . GLU A 1 68 ? -2.346 -2.385 13.942 1.00 92.50 68 GLU A N 1
ATOM 502 C CA . GLU A 1 68 ? -3.485 -2.811 14.758 1.00 92.50 68 GLU A CA 1
ATOM 503 C C . GLU A 1 68 ? -3.095 -3.018 16.227 1.00 92.50 68 GLU A C 1
ATOM 505 O O . GLU A 1 68 ? -3.804 -2.559 17.124 1.00 92.50 68 GLU A O 1
ATOM 510 N N . LYS A 1 69 ? -1.914 -3.596 16.489 1.00 92.50 69 LYS A N 1
ATOM 511 C CA . LYS A 1 69 ? -1.423 -3.855 17.853 1.00 92.50 69 LYS A CA 1
ATOM 512 C C . LYS A 1 69 ? -1.102 -2.578 18.624 1.00 92.50 69 LYS A C 1
ATOM 514 O O . LYS A 1 69 ? -0.959 -2.608 19.843 1.00 92.50 69 LYS A O 1
ATOM 519 N N . ARG A 1 70 ? -0.948 -1.449 17.925 1.00 93.19 70 ARG A N 1
ATOM 520 C CA . ARG A 1 70 ? -0.790 -0.123 18.540 1.00 93.19 70 ARG A CA 1
ATOM 521 C C . ARG A 1 70 ? -2.126 0.586 18.739 1.00 93.19 70 ARG A C 1
ATOM 523 O O . ARG A 1 70 ? -2.220 1.445 19.616 1.00 93.19 70 ARG A O 1
ATOM 530 N N . VAL A 1 71 ? -3.137 0.250 17.938 1.00 94.88 71 VAL A N 1
ATOM 531 C CA . VAL A 1 71 ? -4.500 0.789 18.057 1.00 94.88 71 VAL A CA 1
ATOM 532 C C . VAL A 1 71 ? -5.247 0.100 19.201 1.00 94.88 71 VAL A C 1
ATOM 534 O O . VAL A 1 71 ? -5.832 0.777 20.051 1.00 94.88 71 VAL A O 1
ATOM 537 N N . VAL A 1 72 ? -5.180 -1.231 19.256 1.00 95.69 72 VAL A N 1
ATOM 538 C CA . VAL A 1 72 ? -5.778 -2.060 20.307 1.00 95.69 72 VAL A CA 1
ATOM 539 C C . VAL A 1 72 ? -4.763 -2.229 21.434 1.00 95.69 72 VAL A C 1
ATOM 541 O O . VAL A 1 72 ? -3.851 -3.047 21.359 1.00 95.69 72 VAL A O 1
ATOM 544 N N . GLN A 1 73 ? -4.901 -1.424 22.486 1.00 91.75 73 GLN A N 1
ATOM 545 C CA . GLN A 1 73 ? -3.921 -1.369 23.576 1.00 91.75 73 GLN A CA 1
ATOM 546 C C . GLN A 1 73 ? -4.050 -2.548 24.542 1.00 91.75 73 GLN A C 1
ATOM 548 O O . GLN A 1 73 ? -3.049 -2.992 25.095 1.00 91.75 73 GLN A O 1
ATOM 553 N N . ASN A 1 74 ? -5.275 -3.037 24.752 1.00 93.19 74 ASN A N 1
ATOM 554 C CA . ASN A 1 74 ? -5.574 -4.129 25.677 1.00 93.19 74 ASN A CA 1
ATOM 555 C C . ASN A 1 74 ? -6.575 -5.103 25.025 1.00 93.19 74 ASN A C 1
ATOM 557 O O . ASN A 1 74 ? -7.781 -4.905 25.164 1.00 93.19 74 ASN A O 1
ATOM 561 N N . PRO A 1 75 ? -6.110 -6.144 24.311 1.00 95.25 75 PRO A N 1
ATOM 562 C CA . PRO A 1 75 ? -6.994 -7.096 23.626 1.00 95.25 75 PRO A CA 1
ATOM 563 C C . PRO A 1 75 ? -7.842 -7.961 24.571 1.00 95.25 75 PRO A C 1
ATOM 565 O O . PRO A 1 75 ? -8.927 -8.403 24.210 1.00 95.25 75 PRO A O 1
ATOM 568 N N . SER A 1 76 ? -7.378 -8.170 25.804 1.00 96.50 76 SER A N 1
ATOM 569 C CA . SER A 1 76 ? -8.054 -9.028 26.787 1.00 96.50 76 SER A CA 1
ATOM 570 C C . SER A 1 76 ? -9.215 -8.343 27.523 1.00 96.50 76 SER A C 1
ATOM 572 O O . SER A 1 76 ? -9.834 -8.948 28.397 1.00 96.50 76 SER A O 1
ATOM 574 N N . ILE A 1 77 ? -9.519 -7.081 27.201 1.00 96.00 77 ILE A N 1
ATOM 575 C CA . ILE A 1 77 ? -10.721 -6.379 27.675 1.00 96.00 77 ILE A CA 1
ATOM 576 C C . ILE A 1 77 ? -11.629 -6.051 26.492 1.00 96.00 77 ILE A C 1
ATOM 578 O O . ILE A 1 77 ? -11.228 -6.154 25.337 1.00 96.00 77 ILE A O 1
ATOM 582 N N . SER A 1 78 ? -12.868 -5.667 26.775 1.00 96.88 78 SER A N 1
ATOM 583 C CA . SER A 1 78 ? -13.872 -5.413 25.749 1.00 96.88 78 SER A CA 1
ATOM 584 C C . SER A 1 78 ? -13.736 -4.047 25.076 1.00 96.88 78 SER A C 1
ATOM 586 O O . SER A 1 78 ? -13.079 -3.137 25.599 1.00 96.88 78 SER A O 1
ATOM 588 N N . LEU A 1 79 ? -14.408 -3.862 23.934 1.00 95.31 79 LEU A N 1
ATOM 589 C CA . LEU A 1 79 ? -14.496 -2.554 23.272 1.00 95.31 79 LEU A CA 1
ATOM 590 C C . LEU A 1 79 ? -15.094 -1.504 24.218 1.00 95.31 79 LEU A C 1
ATOM 592 O O . LEU A 1 79 ? -14.505 -0.439 24.411 1.00 95.31 79 LEU A O 1
ATOM 596 N N . ALA A 1 80 ? -16.197 -1.840 24.893 1.00 94.81 80 ALA A N 1
ATOM 597 C CA . ALA A 1 80 ? -16.837 -0.967 25.875 1.00 94.81 80 ALA A CA 1
ATOM 598 C C . ALA A 1 80 ? -15.981 -0.734 27.138 1.00 94.81 80 ALA A C 1
ATOM 600 O O . ALA A 1 80 ? -16.189 0.252 27.858 1.00 94.81 80 ALA A O 1
ATOM 601 N N . GLY A 1 81 ? -15.046 -1.646 27.423 1.00 93.44 81 GLY A N 1
ATOM 602 C CA . GLY A 1 81 ? -14.044 -1.558 28.486 1.00 93.44 81 GLY A CA 1
ATOM 603 C C . GLY A 1 81 ? -12.813 -0.720 28.122 1.00 93.44 81 GLY A C 1
ATOM 604 O O . GLY A 1 81 ? -12.008 -0.428 29.004 1.00 93.44 81 GLY A O 1
ATOM 605 N N . GLY A 1 82 ? -12.679 -0.295 26.862 1.00 93.56 82 GLY A N 1
ATOM 606 C CA . GLY A 1 82 ? -11.568 0.538 26.402 1.00 93.56 82 GLY A CA 1
ATOM 607 C C . GLY A 1 82 ? -10.389 -0.239 25.819 1.00 93.56 82 GLY A C 1
ATOM 608 O O . GLY A 1 82 ? -9.256 0.236 25.919 1.00 93.56 82 GLY A O 1
ATOM 609 N N . ALA A 1 83 ? -10.631 -1.399 25.193 1.00 95.88 83 ALA A N 1
ATOM 610 C CA . ALA A 1 83 ? -9.616 -2.108 24.398 1.00 95.88 83 ALA A CA 1
ATOM 611 C C . ALA A 1 83 ? -8.937 -1.182 23.371 1.00 95.88 83 ALA A C 1
ATOM 613 O O . ALA A 1 83 ? -7.720 -1.231 23.179 1.00 95.88 83 ALA A O 1
ATOM 614 N N . ILE A 1 84 ? -9.729 -0.279 22.780 1.00 95.25 84 ILE A N 1
ATOM 615 C CA . ILE A 1 84 ? -9.275 0.856 21.974 1.00 95.25 84 ILE A CA 1
ATOM 616 C C . ILE A 1 84 ? -9.487 2.139 22.783 1.00 95.25 84 ILE A C 1
ATOM 618 O O . ILE A 1 84 ? -10.578 2.424 23.289 1.00 95.25 84 ILE A O 1
ATOM 622 N N . LYS A 1 85 ? -8.429 2.943 22.908 1.00 92.38 85 LYS A N 1
ATOM 623 C CA . LYS A 1 85 ? -8.459 4.168 23.711 1.00 92.38 85 LYS A CA 1
ATOM 624 C C . LYS A 1 85 ? -9.497 5.156 23.168 1.00 92.38 85 LYS A C 1
ATOM 626 O O . LYS A 1 85 ? -9.437 5.565 22.013 1.00 92.38 85 LYS A O 1
ATOM 631 N N . GLY A 1 86 ? -10.402 5.6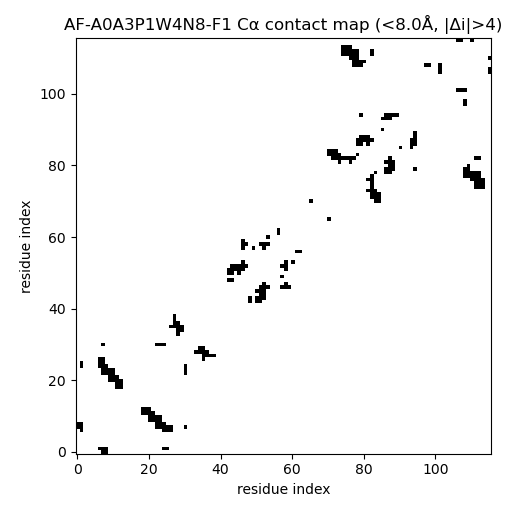03 24.039 1.00 91.94 86 GLY A N 1
ATOM 632 C CA . GLY A 1 86 ? -11.435 6.589 23.702 1.00 91.94 86 GLY A CA 1
ATOM 633 C C . GLY A 1 86 ? -12.685 6.006 23.040 1.00 91.94 86 GLY A C 1
ATOM 634 O O . GLY A 1 86 ? -13.568 6.779 22.678 1.00 91.94 86 GLY A O 1
ATOM 635 N N . TRP A 1 87 ? -12.762 4.681 22.898 1.00 94.44 87 TRP A N 1
ATOM 636 C CA . TRP A 1 87 ? -13.948 3.943 22.441 1.00 94.44 87 TRP A CA 1
ATOM 637 C C . TRP A 1 87 ? -14.741 3.322 23.604 1.00 94.44 87 TRP A C 1
ATOM 639 O O . TRP A 1 87 ? -15.702 2.588 23.395 1.00 94.44 87 TRP A O 1
ATOM 649 N N . ASP A 1 88 ? -14.344 3.634 24.838 1.00 93.25 88 ASP A N 1
ATOM 650 C CA . ASP A 1 88 ? -15.020 3.185 26.047 1.00 93.25 88 ASP A CA 1
ATOM 651 C C . ASP A 1 88 ? -16.357 3.915 26.278 1.00 93.25 88 ASP A C 1
ATOM 653 O O . ASP A 1 88 ? -16.714 4.893 25.614 1.00 93.25 88 ASP A O 1
ATOM 657 N N . ARG A 1 89 ? -17.088 3.471 27.303 1.00 93.31 89 ARG A N 1
ATOM 658 C CA . ARG A 1 89 ? -18.363 4.071 27.736 1.00 93.31 89 ARG A CA 1
ATOM 659 C C . ARG A 1 89 ? -18.287 5.552 28.109 1.00 93.31 89 ARG A C 1
ATOM 661 O O . ARG A 1 89 ? -19.325 6.209 28.178 1.00 93.31 89 ARG A O 1
ATOM 668 N N . ARG A 1 90 ? -17.096 6.082 28.412 1.00 93.62 90 ARG A N 1
ATOM 669 C CA . ARG A 1 90 ? -16.930 7.490 28.807 1.00 93.62 90 ARG A CA 1
ATOM 670 C C . ARG A 1 90 ? -17.046 8.399 27.591 1.00 93.62 90 ARG A C 1
ATOM 672 O O . ARG A 1 90 ? -17.415 9.562 27.739 1.00 93.62 90 ARG A O 1
ATOM 679 N N . ASN A 1 91 ? -16.776 7.872 26.397 1.00 94.25 91 ASN A N 1
ATOM 680 C CA . ASN A 1 91 ? -16.976 8.580 25.146 1.00 94.25 91 ASN A CA 1
ATOM 681 C C . ASN A 1 91 ? -18.315 8.197 24.502 1.00 94.25 91 ASN A C 1
ATOM 683 O O . ASN A 1 91 ? -18.408 7.266 23.703 1.00 94.25 91 ASN A O 1
ATOM 687 N N . PHE A 1 92 ? -19.357 8.960 24.841 1.00 93.88 92 PHE A N 1
ATOM 688 C CA . PHE A 1 92 ? -20.732 8.696 24.410 1.00 93.88 92 PHE A CA 1
ATOM 689 C C . PHE A 1 92 ? -20.881 8.526 22.890 1.00 93.88 92 PHE A C 1
ATOM 691 O O . PHE A 1 92 ? -21.605 7.638 22.447 1.00 93.88 92 PHE A O 1
ATOM 698 N N . TYR A 1 93 ? -20.174 9.337 22.096 1.00 95.00 93 TYR A N 1
ATOM 699 C 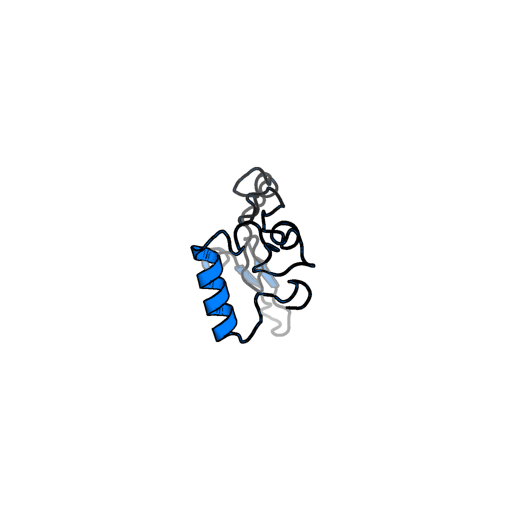CA . TYR A 1 93 ? -20.260 9.296 20.635 1.00 95.00 93 TYR A CA 1
ATOM 700 C C . TYR A 1 93 ? -19.795 7.946 20.068 1.00 95.00 93 TYR A C 1
ATOM 702 O O . TYR A 1 93 ? -20.551 7.269 19.370 1.00 95.00 93 TYR A O 1
ATOM 710 N N . TYR A 1 94 ? -18.572 7.521 20.407 1.00 94.81 94 TYR A N 1
ATOM 711 C CA . TYR A 1 94 ? -18.039 6.245 19.922 1.00 94.81 94 TYR A CA 1
ATOM 712 C C . TYR A 1 94 ? -18.787 5.058 20.523 1.00 94.81 94 TYR A C 1
ATOM 714 O O . TYR A 1 94 ? -19.086 4.107 19.805 1.00 94.81 94 TYR A O 1
ATOM 722 N N . TYR A 1 95 ? -19.170 5.132 21.798 1.00 95.06 95 TYR A N 1
ATOM 723 C CA . TYR A 1 95 ? -19.927 4.065 22.444 1.00 95.06 95 TYR A CA 1
ATOM 724 C C . TYR A 1 95 ? -21.288 3.814 21.771 1.00 95.06 95 TYR A C 1
ATOM 726 O O . TYR A 1 95 ? -21.653 2.661 21.524 1.00 95.06 95 TYR A O 1
ATOM 734 N N . GLN A 1 96 ? -22.031 4.868 21.407 1.00 95.75 96 GLN A N 1
ATOM 735 C CA . GLN A 1 96 ? -23.294 4.715 20.673 1.00 95.75 96 GLN A CA 1
ATOM 736 C C . GLN A 1 96 ? -23.097 4.143 19.266 1.00 95.75 96 GLN A C 1
ATOM 738 O O . GLN A 1 96 ? -23.885 3.297 18.830 1.00 95.75 96 GLN A O 1
ATOM 743 N N . MET A 1 97 ? -22.045 4.572 18.565 1.00 96.50 97 MET A N 1
ATOM 744 C CA . MET A 1 97 ? -21.707 4.040 17.245 1.00 96.50 97 MET A CA 1
ATOM 745 C C . MET A 1 97 ? -21.376 2.544 17.324 1.00 96.50 97 MET A C 1
ATOM 747 O O . MET A 1 97 ? -21.950 1.753 16.579 1.00 96.50 97 MET A O 1
ATOM 751 N N . LEU A 1 98 ? -20.539 2.139 18.283 1.00 96.19 98 LEU A N 1
ATOM 752 C CA . LEU A 1 98 ? -20.189 0.735 18.512 1.00 96.19 98 LEU A CA 1
ATOM 753 C C . LEU A 1 98 ? -21.401 -0.106 18.906 1.00 96.19 98 LEU A C 1
ATOM 755 O O . LEU A 1 98 ? -21.580 -1.190 18.369 1.00 96.19 98 LEU A O 1
ATOM 759 N N . THR A 1 99 ? -22.278 0.414 19.766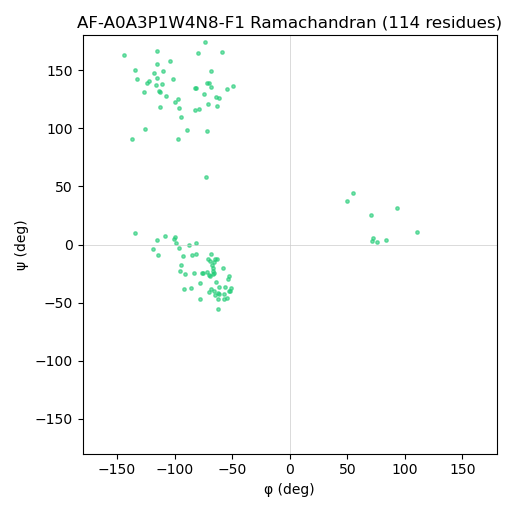 1.00 96.00 99 THR A N 1
ATOM 760 C CA . THR A 1 99 ? -23.533 -0.266 20.135 1.00 96.00 99 THR A CA 1
ATOM 761 C C . THR A 1 99 ? -24.444 -0.473 18.920 1.00 96.00 99 THR A C 1
ATOM 763 O O . THR A 1 99 ? -25.129 -1.487 18.817 1.00 96.00 99 THR A O 1
ATOM 766 N N . SER A 1 100 ? -24.473 0.486 17.992 1.00 97.50 100 SER A N 1
ATOM 767 C CA . SER A 1 100 ? -25.272 0.376 16.765 1.00 97.50 100 SER A CA 1
ATOM 768 C C . SER A 1 100 ? -24.697 -0.672 15.813 1.00 97.50 100 SER A C 1
ATOM 770 O O . SER A 1 100 ? -25.452 -1.464 15.256 1.00 97.50 100 SER A O 1
ATOM 772 N N . LEU A 1 101 ? -23.368 -0.719 15.676 1.00 96.88 101 LEU A N 1
ATOM 773 C CA . LEU A 1 101 ? -22.670 -1.745 14.896 1.00 96.88 101 LEU A CA 1
ATOM 774 C C . LEU A 1 101 ? -22.855 -3.137 15.508 1.00 96.88 101 LEU A C 1
ATOM 776 O O . LEU A 1 101 ? -23.184 -4.069 14.788 1.00 96.88 101 LEU A O 1
ATOM 780 N N . ALA A 1 102 ? -22.736 -3.256 16.828 1.00 96.94 102 ALA A N 1
ATOM 781 C CA . ALA A 1 102 ? -22.952 -4.491 17.574 1.00 96.94 102 ALA A CA 1
ATOM 782 C C . ALA A 1 102 ? -24.341 -5.089 17.349 1.00 96.94 102 ALA A C 1
ATOM 784 O O . ALA A 1 102 ? -24.467 -6.282 17.105 1.00 96.94 102 ALA A O 1
ATOM 785 N N . LYS A 1 103 ? -25.382 -4.248 17.336 1.00 97.31 103 LYS A N 1
ATOM 786 C CA . LYS A 1 103 ? -26.754 -4.675 17.013 1.00 97.31 103 LYS A CA 1
ATOM 787 C C . LYS A 1 103 ? -26.954 -5.069 15.551 1.00 97.31 103 LYS A C 1
ATOM 789 O O . LYS A 1 103 ? -27.897 -5.787 15.258 1.00 97.31 103 LYS A O 1
ATOM 794 N N . HIS A 1 104 ? -26.160 -4.522 14.633 1.00 98.12 104 HIS A N 1
ATOM 795 C CA . HIS A 1 104 ? -26.292 -4.807 13.204 1.00 98.12 104 HIS A CA 1
ATOM 796 C C . HIS A 1 104 ? -25.519 -6.061 12.786 1.00 98.12 104 HIS A C 1
ATOM 798 O O . HIS A 1 104 ? -25.986 -6.803 11.929 1.00 98.12 104 HIS A O 1
ATOM 804 N N . TYR A 1 105 ? -24.344 -6.268 13.381 1.00 97.50 105 TYR A N 1
ATOM 805 C CA . TYR A 1 105 ? -23.435 -7.378 13.096 1.00 97.50 105 TYR A CA 1
ATOM 806 C C . TYR A 1 105 ? -23.514 -8.510 14.134 1.00 97.50 105 TYR A C 1
ATOM 808 O O . TYR A 1 105 ? -22.726 -9.446 14.059 1.00 97.50 105 TYR A O 1
ATOM 816 N N . ASP A 1 106 ? -24.444 -8.418 15.089 1.00 96.25 106 ASP A N 1
ATOM 817 C CA . ASP A 1 106 ? -24.729 -9.425 16.117 1.00 96.25 106 ASP A CA 1
ATOM 818 C C . ASP A 1 106 ? -23.508 -9.851 16.959 1.00 96.25 106 ASP A C 1
ATOM 820 O O . ASP A 1 106 ? -23.314 -11.032 17.244 1.00 96.25 106 ASP A O 1
ATOM 824 N N . PHE A 1 107 ? -22.696 -8.882 17.404 1.00 96.94 107 PHE A N 1
ATOM 825 C CA . PHE A 1 107 ? -21.599 -9.117 18.357 1.00 96.94 107 PHE A CA 1
ATOM 826 C C . PHE A 1 107 ? -21.830 -8.389 19.687 1.00 96.94 107 PHE A C 1
ATOM 828 O O . PHE A 1 107 ? -22.532 -7.380 19.747 1.00 96.94 107 PHE A O 1
ATOM 835 N N . ASP A 1 108 ? -21.223 -8.882 20.768 1.00 96.62 108 ASP A N 1
ATOM 836 C CA . ASP A 1 108 ? -21.338 -8.275 22.096 1.00 96.62 108 ASP A CA 1
ATOM 837 C C . ASP A 1 108 ? -20.150 -7.349 22.395 1.00 96.62 108 ASP A C 1
ATOM 839 O O . ASP A 1 108 ? -19.013 -7.792 22.522 1.00 96.62 108 ASP A O 1
ATOM 843 N N . ILE A 1 109 ? -20.418 -6.053 22.583 1.00 95.44 109 ILE A N 1
ATOM 844 C CA . ILE A 1 109 ? -19.400 -5.038 22.913 1.00 95.44 109 ILE A CA 1
ATOM 845 C C . ILE A 1 109 ? -18.705 -5.259 24.263 1.00 95.44 109 ILE A C 1
ATOM 847 O O . ILE A 1 109 ? -17.713 -4.576 24.540 1.00 95.44 109 ILE A O 1
ATOM 851 N N . GLU A 1 110 ? -19.239 -6.147 25.107 1.00 95.75 110 GLU A N 1
ATOM 852 C CA . GLU A 1 110 ? -18.683 -6.533 26.406 1.00 95.75 110 GLU A CA 1
ATOM 853 C C . GLU A 1 110 ? -17.771 -7.759 26.352 1.00 95.75 110 GLU A C 1
ATOM 855 O O . GLU A 1 110 ? -17.062 -8.026 27.324 1.00 95.75 110 GLU A O 1
ATOM 860 N N . THR A 1 111 ? -17.729 -8.467 25.224 1.00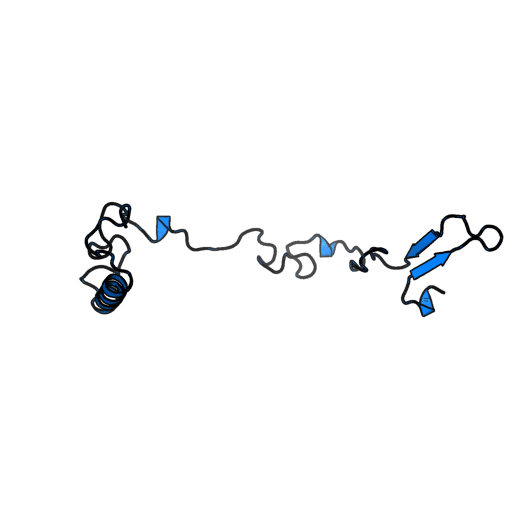 96.62 111 THR A N 1
ATOM 861 C CA . THR A 1 111 ? -16.791 -9.577 25.025 1.00 96.62 111 THR A CA 1
ATOM 862 C C . THR A 1 111 ? -15.359 -9.034 24.898 1.00 96.62 111 THR A C 1
ATOM 864 O O . THR A 1 111 ? -15.167 -7.981 24.277 1.00 96.62 111 THR A O 1
ATOM 867 N N . PRO A 1 112 ? -14.339 -9.681 25.506 1.00 97.00 112 PRO A N 1
ATOM 868 C CA . PRO A 1 112 ? -12.937 -9.320 25.294 1.00 97.00 112 PRO A CA 1
ATOM 869 C C . PRO A 1 112 ? -12.607 -9.204 23.805 1.00 97.00 112 PRO A C 1
ATOM 871 O O . PRO A 1 112 ? -13.015 -10.060 23.029 1.00 97.00 112 PRO A O 1
ATOM 874 N N . PHE A 1 113 ? -11.867 -8.171 23.400 1.00 95.94 113 PHE A N 1
ATOM 875 C CA . PHE A 1 113 ? -11.610 -7.882 21.986 1.00 95.94 113 PHE A CA 1
ATOM 876 C C . PHE A 1 113 ? -10.972 -9.061 21.239 1.00 95.94 113 PHE A C 1
ATOM 878 O O . PHE A 1 113 ? -11.308 -9.317 20.092 1.00 95.94 113 PHE A O 1
ATOM 885 N N . GLU A 1 114 ? -10.092 -9.814 21.898 1.00 95.81 114 GLU A N 1
ATOM 886 C CA . GLU A 1 114 ? -9.454 -11.016 21.340 1.00 95.81 114 GLU A CA 1
ATOM 887 C C . GLU A 1 114 ? -10.408 -12.208 21.109 1.00 95.81 114 GLU A C 1
ATOM 889 O O . GLU A 1 114 ? -9.992 -13.215 20.539 1.00 95.81 114 GLU A O 1
ATOM 894 N N . GLN A 1 115 ? -11.658 -12.114 21.573 1.00 95.62 115 GLN A N 1
ATOM 895 C CA . GLN A 1 115 ? -12.702 -13.142 21.458 1.00 95.62 115 GLN A CA 1
ATOM 896 C C . GLN A 1 115 ? -13.888 -12.690 20.588 1.00 95.62 115 GLN A C 1
ATOM 898 O O . GLN A 1 115 ? -14.883 -13.414 20.515 1.00 95.62 115 GLN A O 1
ATOM 903 N N . LEU A 1 116 ? -13.800 -11.498 19.985 1.00 88.81 116 LEU A N 1
ATOM 904 C CA . LEU A 1 116 ? -14.797 -10.957 19.056 1.00 88.81 116 LEU A CA 1
ATOM 905 C C . LEU A 1 116 ? -14.691 -11.567 17.655 1.00 88.81 116 LEU A C 1
ATOM 907 O O . LEU A 1 116 ? -13.570 -11.940 17.240 1.00 88.81 116 LEU A O 1
#